Protein AF-A0A352C6Z8-F1 (afdb_monomer_lite)

Foldseek 3Di:
DDDDLLQVCVVPPLVLQLQFLLQKDADPPAPQRIAGPSDGRDPDHNPLDDPDDDQPPDPVSSVVSSVVSNVVSVVSVCSNPVCPVVVVVVVVVVVVVVVVVVVVVVVVVVVPPD

Structure (mmCIF, N/CA/C/O backbone):
data_AF-A0A352C6Z8-F1
#
_entry.id   AF-A0A352C6Z8-F1
#
loop_
_atom_site.group_PDB
_atom_site.id
_atom_site.type_symbol
_atom_site.label_atom_id
_atom_site.label_alt_id
_atom_site.label_comp_id
_atom_site.label_asym_id
_atom_site.label_entity_id
_atom_site.label_seq_id
_atom_site.pdbx_PDB_ins_code
_atom_site.Cartn_x
_atom_site.Cartn_y
_atom_site.Cartn_z
_atom_site.occupancy
_atom_site.B_iso_or_equiv
_atom_site.auth_seq_id
_atom_site.auth_comp_id
_atom_site.auth_asym_id
_atom_site.auth_atom_id
_atom_site.pdbx_PDB_model_num
ATOM 1 N N . MET A 1 1 ? -8.257 -7.730 -24.116 1.00 56.59 1 MET A N 1
ATOM 2 C CA . MET A 1 1 ? -8.838 -6.525 -23.489 1.00 56.59 1 MET A CA 1
ATOM 3 C C . MET A 1 1 ? -8.050 -6.258 -22.218 1.00 56.59 1 MET A C 1
ATOM 5 O O . MET A 1 1 ? -7.731 -7.239 -21.553 1.00 56.59 1 MET A O 1
ATOM 9 N N . PRO A 1 2 ? -7.651 -5.009 -21.931 1.00 71.00 2 PRO A N 1
ATOM 10 C CA . PRO A 1 2 ? -6.986 -4.686 -20.672 1.00 71.00 2 PRO A CA 1
ATOM 11 C C . PRO A 1 2 ? -7.960 -4.879 -19.493 1.00 71.00 2 PRO A C 1
ATOM 13 O O . PRO A 1 2 ? -9.166 -4.717 -19.689 1.00 71.00 2 PRO A O 1
ATOM 16 N N . PRO A 1 3 ? -7.466 -5.268 -18.306 1.00 78.50 3 PRO A N 1
ATOM 17 C CA . PRO A 1 3 ? -8.298 -5.410 -17.115 1.00 78.50 3 PRO A CA 1
ATOM 18 C C . PRO A 1 3 ? -8.816 -4.047 -16.638 1.00 78.50 3 PRO A C 1
ATOM 20 O O . PRO A 1 3 ? -8.137 -3.033 -16.797 1.00 78.50 3 PRO A O 1
ATOM 23 N N . ASP A 1 4 ? -10.008 -4.042 -16.044 1.00 86.81 4 ASP A N 1
ATOM 24 C CA . ASP A 1 4 ? -10.544 -2.870 -15.353 1.00 86.81 4 ASP A CA 1
ATOM 25 C C . ASP A 1 4 ? -9.773 -2.631 -14.045 1.00 86.81 4 ASP A C 1
ATOM 27 O O . ASP A 1 4 ? -9.467 -3.573 -13.311 1.00 86.81 4 ASP A O 1
ATOM 31 N N . LEU A 1 5 ? -9.435 -1.370 -13.773 1.00 85.12 5 LEU A N 1
ATOM 32 C CA . LEU A 1 5 ? -8.640 -0.968 -12.614 1.00 85.12 5 LEU A CA 1
ATOM 33 C C . LEU A 1 5 ? -9.464 -0.270 -11.530 1.00 85.12 5 LEU A C 1
ATOM 35 O O . LEU A 1 5 ? -8.911 0.022 -10.472 1.00 85.12 5 LEU A O 1
ATOM 39 N N . SER A 1 6 ? -10.764 -0.033 -11.738 1.00 87.06 6 SER A N 1
ATOM 40 C CA . SER A 1 6 ? -11.593 0.713 -10.781 1.00 87.06 6 SER A CA 1
ATOM 41 C C . SER A 1 6 ? -11.606 0.122 -9.367 1.00 87.06 6 SER A C 1
ATOM 43 O O . SER A 1 6 ? -11.690 0.874 -8.405 1.00 87.06 6 SER A O 1
ATOM 45 N N . LEU A 1 7 ? -11.484 -1.203 -9.222 1.00 90.50 7 LEU A N 1
ATOM 46 C CA . LEU A 1 7 ? -11.467 -1.894 -7.922 1.00 90.50 7 LEU A CA 1
ATOM 47 C C . LEU A 1 7 ? -10.190 -2.716 -7.696 1.00 90.50 7 LEU A C 1
ATOM 49 O O . LEU A 1 7 ? -10.141 -3.563 -6.803 1.00 90.50 7 LEU A O 1
ATOM 53 N N . ILE A 1 8 ? -9.142 -2.491 -8.494 1.00 90.00 8 ILE A N 1
ATOM 54 C CA . ILE A 1 8 ? -7.944 -3.340 -8.453 1.00 90.00 8 ILE A CA 1
ATOM 55 C C . ILE A 1 8 ? -7.237 -3.281 -7.100 1.00 90.00 8 ILE A C 1
ATOM 57 O O . ILE A 1 8 ? -6.705 -4.290 -6.661 1.00 90.00 8 ILE A O 1
ATOM 61 N N . THR A 1 9 ? -7.269 -2.126 -6.431 1.00 90.75 9 THR A N 1
ATOM 62 C CA . THR A 1 9 ? -6.647 -1.868 -5.121 1.00 90.75 9 THR A CA 1
ATOM 63 C C . THR A 1 9 ? -7.419 -2.485 -3.949 1.00 90.75 9 THR A C 1
ATOM 65 O O . THR A 1 9 ? -6.865 -2.636 -2.858 1.00 90.75 9 THR A O 1
ATOM 68 N N . LEU A 1 10 ? -8.683 -2.855 -4.182 1.00 89.19 10 LEU A N 1
ATOM 69 C CA . LEU A 1 10 ? -9.523 -3.617 -3.259 1.00 89.19 10 LEU A CA 1
ATOM 70 C C . LEU A 1 10 ? -9.391 -5.120 -3.492 1.00 89.19 10 LEU A C 1
ATOM 72 O O . LEU A 1 10 ? -9.346 -5.895 -2.540 1.00 89.19 10 LEU A O 1
ATOM 76 N N . GLN A 1 11 ? -9.318 -5.535 -4.759 1.00 92.56 11 GLN A N 1
ATOM 77 C CA . GLN A 1 11 ? -9.093 -6.931 -5.129 1.00 92.56 11 GLN A CA 1
ATOM 78 C C . GLN A 1 11 ? -7.676 -7.391 -4.759 1.00 92.56 11 GLN A C 1
ATOM 80 O O . GLN A 1 11 ? -7.480 -8.504 -4.271 1.00 92.56 11 GLN A O 1
ATOM 85 N N . TYR A 1 12 ? -6.694 -6.522 -4.981 1.00 87.81 12 TYR A N 1
ATOM 86 C CA . TYR A 1 12 ? -5.292 -6.699 -4.641 1.00 87.81 12 TYR A CA 1
ATOM 87 C C . TYR A 1 12 ? -4.814 -5.470 -3.878 1.00 87.81 12 TYR A C 1
ATOM 89 O O . TYR A 1 12 ? -5.102 -4.350 -4.268 1.00 87.81 12 TYR A O 1
ATOM 97 N N . SER A 1 13 ? -4.034 -5.634 -2.812 1.00 92.00 13 SER A N 1
ATOM 98 C CA . SER A 1 13 ? -3.566 -4.489 -2.021 1.00 92.00 13 SER A CA 1
ATOM 99 C C . SER A 1 13 ? -2.820 -3.452 -2.876 1.00 92.00 13 SER A C 1
ATOM 101 O O . SER A 1 13 ? -2.060 -3.821 -3.768 1.00 92.00 13 SER A O 1
ATOM 103 N N . LYS A 1 14 ? -2.903 -2.156 -2.534 1.00 94.12 14 LYS A N 1
ATOM 104 C CA . LYS A 1 14 ? -2.118 -1.075 -3.184 1.00 94.12 14 LYS A CA 1
ATOM 105 C C . LYS A 1 14 ? -0.643 -1.440 -3.404 1.00 94.12 14 LYS A C 1
ATOM 107 O O . LYS A 1 14 ? -0.078 -1.177 -4.461 1.00 94.12 14 LYS A O 1
ATOM 112 N N . LYS A 1 15 ? -0.022 -2.082 -2.409 1.00 94.38 15 LYS A N 1
ATOM 113 C CA . LYS A 1 15 ? 1.367 -2.551 -2.490 1.00 94.38 15 LYS A CA 1
ATOM 114 C C . LYS A 1 15 ? 1.590 -3.518 -3.656 1.00 94.38 15 LYS A C 1
ATOM 116 O O . LYS A 1 15 ? 2.575 -3.378 -4.365 1.00 94.38 15 LYS A O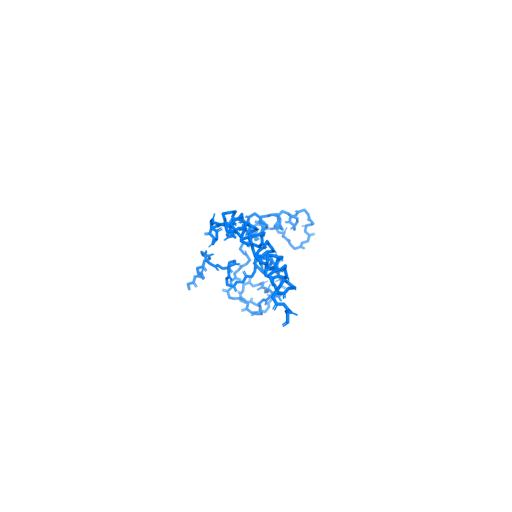 1
ATOM 121 N N . TRP A 1 16 ? 0.677 -4.464 -3.860 1.00 93.69 16 TRP A N 1
ATOM 122 C CA . TRP A 1 16 ? 0.757 -5.429 -4.954 1.00 93.69 16 TRP A CA 1
ATOM 123 C C . TRP A 1 16 ? 0.756 -4.726 -6.312 1.00 93.69 16 TRP A C 1
ATOM 125 O O . TRP A 1 16 ? 1.549 -5.077 -7.179 1.00 93.69 16 TRP A O 1
ATOM 135 N N . LEU A 1 17 ? -0.072 -3.688 -6.474 1.00 92.31 17 LEU A N 1
ATOM 136 C CA . LEU A 1 17 ? -0.110 -2.898 -7.703 1.00 92.31 17 LEU A CA 1
ATOM 137 C C . LEU A 1 17 ? 1.220 -2.170 -7.948 1.00 92.31 17 LEU A C 1
ATOM 139 O O . LEU A 1 17 ? 1.734 -2.198 -9.062 1.00 92.31 17 LEU A O 1
ATOM 143 N N . ILE A 1 18 ? 1.801 -1.560 -6.912 1.00 92.69 18 ILE A N 1
ATOM 144 C CA . ILE A 1 18 ? 3.110 -0.894 -7.005 1.00 92.69 18 ILE A CA 1
ATOM 145 C C . ILE A 1 18 ? 4.209 -1.909 -7.347 1.00 92.69 18 ILE A C 1
ATOM 147 O O . ILE A 1 18 ? 5.001 -1.675 -8.260 1.00 92.69 18 ILE A O 1
ATOM 151 N N . ASP A 1 19 ? 4.236 -3.056 -6.663 1.00 92.88 19 ASP A N 1
ATOM 152 C CA . ASP A 1 19 ? 5.191 -4.137 -6.928 1.00 92.88 19 ASP A CA 1
ATOM 153 C C . ASP A 1 19 ? 5.036 -4.670 -8.363 1.00 92.88 19 ASP A C 1
ATOM 155 O O . ASP A 1 19 ? 6.023 -4.981 -9.025 1.00 92.88 19 ASP A O 1
ATOM 159 N N . TYR A 1 20 ? 3.805 -4.746 -8.874 1.00 91.75 20 TYR A N 1
ATOM 160 C CA . TYR A 1 20 ? 3.531 -5.149 -10.248 1.00 91.75 20 TYR A CA 1
ATOM 161 C C . TYR A 1 20 ? 4.032 -4.101 -11.251 1.00 91.75 20 TYR A C 1
ATOM 163 O O . TYR A 1 20 ? 4.743 -4.448 -12.189 1.00 91.75 20 TYR A O 1
ATOM 171 N N . LEU A 1 21 ? 3.731 -2.816 -11.053 1.00 90.31 21 LEU A N 1
ATOM 172 C CA . LEU A 1 21 ? 4.150 -1.744 -11.965 1.00 90.31 21 LEU A CA 1
ATOM 173 C C . LEU A 1 21 ? 5.674 -1.546 -12.005 1.00 90.31 21 LEU A C 1
ATOM 175 O O . LEU A 1 21 ? 6.220 -1.205 -13.050 1.00 90.31 21 LEU A O 1
ATOM 179 N N . THR A 1 22 ? 6.363 -1.802 -10.894 1.00 89.75 22 THR A N 1
ATOM 180 C CA . THR A 1 22 ? 7.825 -1.648 -10.760 1.00 89.75 22 THR A CA 1
ATOM 181 C C . THR A 1 22 ? 8.597 -2.955 -10.987 1.00 89.75 22 THR A C 1
ATOM 183 O O . THR A 1 22 ? 9.813 -2.946 -11.178 1.00 89.75 22 THR A O 1
ATOM 186 N N . GLY A 1 23 ? 7.904 -4.096 -10.981 1.00 89.06 23 GLY A N 1
ATOM 187 C CA . GLY A 1 23 ? 8.483 -5.440 -11.001 1.00 89.06 23 GLY A CA 1
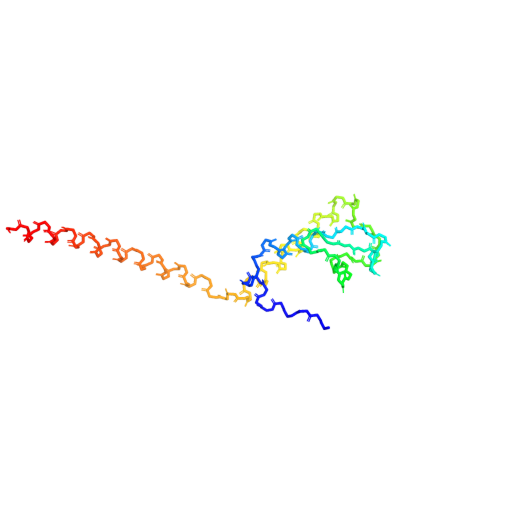ATOM 188 C C . GLY A 1 23 ? 8.848 -5.979 -12.381 1.00 89.06 23 GLY A C 1
ATOM 189 O O . GLY A 1 23 ? 9.202 -7.157 -12.486 1.00 89.06 23 GLY A O 1
ATOM 190 N N . PHE A 1 24 ? 8.757 -5.161 -13.431 1.00 89.62 24 PHE A N 1
ATOM 191 C CA . PHE A 1 24 ? 9.164 -5.555 -14.775 1.00 89.62 24 PHE A CA 1
ATOM 192 C C . PHE A 1 24 ? 10.679 -5.766 -14.855 1.00 89.62 24 PHE A C 1
ATOM 194 O O . PHE A 1 24 ? 11.460 -5.058 -14.220 1.00 89.62 24 PHE A O 1
ATOM 201 N N . TYR A 1 25 ? 11.098 -6.748 -15.643 1.00 87.31 25 TYR A N 1
ATOM 202 C CA . TYR A 1 25 ? 12.497 -7.033 -15.947 1.00 87.31 25 TYR A CA 1
ATOM 203 C C . TYR A 1 25 ? 12.636 -7.500 -17.404 1.00 87.31 25 TYR A C 1
ATOM 205 O O . TYR A 1 25 ? 11.664 -8.013 -17.967 1.00 87.31 25 TYR A O 1
ATOM 213 N N . PRO A 1 26 ? 13.804 -7.307 -18.042 1.00 87.25 26 PRO A N 1
ATOM 214 C CA . PRO A 1 26 ? 14.025 -7.745 -19.416 1.00 87.25 26 PRO A CA 1
ATOM 215 C C . PRO A 1 26 ? 14.025 -9.277 -19.517 1.00 87.25 26 PRO A C 1
ATOM 217 O O . PRO A 1 26 ? 14.714 -9.956 -18.758 1.00 87.25 26 PRO A O 1
ATOM 220 N N . ASP A 1 27 ? 13.263 -9.811 -20.470 1.00 88.44 27 ASP A N 1
ATOM 221 C CA . ASP A 1 27 ? 13.158 -11.244 -20.755 1.00 88.44 27 ASP A CA 1
ATOM 222 C C . ASP A 1 27 ? 13.074 -11.461 -22.271 1.00 88.44 27 ASP A C 1
ATOM 224 O O . ASP A 1 27 ? 12.055 -11.183 -22.902 1.00 88.44 27 ASP A O 1
ATOM 228 N N . HIS A 1 28 ? 14.157 -11.973 -22.859 1.00 85.12 28 HIS A N 1
ATOM 229 C CA . HIS A 1 28 ? 14.267 -12.199 -24.302 1.00 85.12 28 HIS A CA 1
ATOM 230 C C . HIS A 1 28 ? 13.346 -13.311 -24.828 1.00 85.12 28 HIS A C 1
ATOM 232 O O . HIS A 1 28 ? 13.136 -13.390 -26.036 1.00 85.12 28 HIS A O 1
ATOM 238 N N . GLN A 1 29 ? 12.810 -14.168 -23.952 1.00 87.19 29 GLN A N 1
ATOM 239 C CA . GLN A 1 29 ? 11.871 -15.232 -24.328 1.00 87.19 29 GLN A CA 1
ATOM 240 C C . GLN A 1 29 ? 10.413 -14.757 -24.274 1.00 87.19 29 GLN A C 1
ATOM 242 O O . GLN A 1 29 ? 9.525 -15.385 -24.855 1.00 87.19 29 GLN A O 1
ATOM 247 N N . ALA A 1 30 ? 10.141 -13.651 -23.577 1.00 85.62 30 ALA A N 1
ATOM 248 C CA . ALA A 1 30 ? 8.802 -13.102 -23.461 1.00 85.62 30 ALA A CA 1
ATOM 249 C C . ALA A 1 30 ? 8.381 -12.381 -24.749 1.00 85.62 30 ALA A C 1
ATOM 251 O O . ALA A 1 30 ? 9.163 -11.677 -25.386 1.00 85.62 30 ALA A O 1
ATOM 252 N N . ARG A 1 31 ? 7.090 -12.477 -25.095 1.00 84.94 31 ARG A N 1
ATOM 253 C CA . ARG A 1 31 ? 6.511 -11.876 -26.313 1.00 84.94 31 ARG A CA 1
ATOM 254 C C . ARG A 1 31 ? 6.794 -10.375 -26.459 1.00 84.94 31 ARG A C 1
ATOM 256 O O . ARG A 1 31 ? 6.886 -9.882 -27.577 1.00 84.94 31 ARG A O 1
ATOM 263 N N . PHE A 1 32 ? 6.897 -9.661 -25.342 1.00 83.25 32 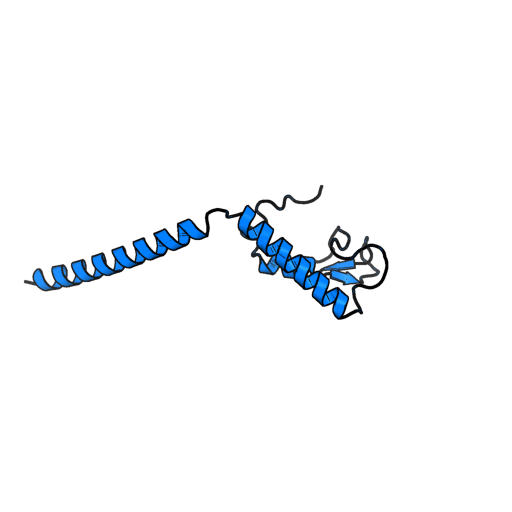PHE A N 1
ATOM 264 C CA . PHE A 1 32 ? 7.119 -8.214 -25.299 1.00 83.25 32 PHE A CA 1
ATOM 265 C C . PHE A 1 32 ? 8.543 -7.832 -24.868 1.00 83.25 32 PHE A C 1
ATOM 267 O O . PHE A 1 32 ? 8.793 -6.669 -24.568 1.00 83.25 32 PHE A O 1
ATOM 274 N N . GLY A 1 33 ? 9.471 -8.794 -24.797 1.00 86.19 33 GLY A N 1
ATOM 275 C CA . GLY A 1 33 ? 10.851 -8.559 -24.354 1.00 86.19 33 GLY A CA 1
ATOM 276 C C . GLY A 1 33 ? 10.995 -8.251 -22.858 1.00 86.19 33 GLY A C 1
ATOM 277 O O . GLY A 1 33 ? 12.091 -7.934 -22.394 1.00 86.19 33 GLY A O 1
ATOM 278 N N . VAL A 1 34 ? 9.898 -8.320 -22.099 1.00 87.81 34 VAL A N 1
ATOM 279 C CA . VAL A 1 34 ? 9.842 -8.073 -20.657 1.00 87.81 34 VAL A CA 1
ATOM 280 C C . VAL A 1 34 ? 8.925 -9.080 -19.977 1.00 87.81 34 VAL A C 1
ATOM 282 O O . VAL A 1 34 ? 7.965 -9.569 -20.573 1.00 87.81 34 VAL A O 1
ATOM 285 N N . ASN A 1 35 ? 9.205 -9.351 -18.710 1.00 90.44 35 ASN A N 1
ATOM 286 C CA . ASN A 1 35 ? 8.400 -10.201 -17.842 1.00 90.44 35 ASN A CA 1
ATOM 287 C C . ASN A 1 35 ? 8.303 -9.558 -16.446 1.00 90.44 35 ASN A C 1
ATOM 289 O O . ASN A 1 35 ? 8.921 -8.520 -16.204 1.00 90.44 35 ASN A O 1
ATOM 293 N N . ASN A 1 36 ? 7.489 -10.107 -15.544 1.00 91.69 36 ASN A N 1
ATOM 294 C CA . ASN A 1 36 ? 7.189 -9.489 -14.252 1.00 91.69 36 ASN A CA 1
ATOM 295 C C . ASN A 1 36 ? 7.468 -10.440 -13.082 1.00 91.69 36 ASN A C 1
ATOM 297 O O . ASN A 1 36 ? 7.248 -11.644 -13.170 1.00 91.69 36 ASN A O 1
ATOM 301 N N . LYS A 1 37 ? 7.961 -9.897 -11.966 1.00 91.00 37 LYS A N 1
ATOM 302 C CA . LYS A 1 37 ? 8.262 -10.681 -10.755 1.00 91.00 37 LYS A CA 1
ATOM 303 C C . LYS A 1 37 ? 7.014 -11.144 -10.000 1.00 91.00 37 LYS A C 1
ATOM 305 O O . LYS A 1 37 ? 7.078 -12.136 -9.284 1.00 91.00 37 LYS A O 1
ATOM 310 N N . VAL A 1 38 ? 5.911 -10.410 -10.123 1.00 91.88 38 VAL A N 1
ATOM 311 C CA . VAL A 1 38 ? 4.648 -10.684 -9.424 1.00 91.88 38 VAL A CA 1
ATOM 312 C C . VAL A 1 38 ? 3.785 -11.669 -10.210 1.00 91.88 38 VAL A C 1
ATOM 314 O O . VAL A 1 38 ? 3.156 -12.544 -9.620 1.00 91.88 38 VAL A O 1
ATOM 317 N N . ILE A 1 39 ? 3.764 -11.549 -11.540 1.00 88.62 39 ILE A N 1
ATOM 318 C CA . ILE A 1 39 ? 3.011 -12.432 -12.436 1.00 88.62 39 ILE A CA 1
ATOM 319 C C . ILE A 1 39 ? 3.967 -12.981 -13.491 1.00 88.62 39 ILE A C 1
ATOM 321 O O . ILE A 1 39 ? 4.553 -12.216 -14.248 1.00 88.62 39 ILE A O 1
ATOM 325 N N . ALA A 1 40 ? 4.099 -14.302 -13.582 1.00 87.25 40 ALA A N 1
ATOM 326 C CA . ALA A 1 40 ? 4.914 -14.921 -14.621 1.00 87.25 40 ALA A CA 1
ATOM 327 C C . ALA A 1 40 ? 4.228 -14.846 -15.996 1.00 87.25 40 ALA A C 1
ATOM 329 O O . ALA A 1 40 ? 3.018 -15.041 -16.107 1.00 87.25 40 ALA A O 1
ATOM 330 N N . HIS A 1 41 ? 5.020 -14.628 -17.049 1.00 84.19 41 HIS A N 1
ATOM 331 C CA . HIS A 1 41 ? 4.585 -14.642 -18.452 1.00 84.19 41 HIS A CA 1
ATOM 332 C C . HIS A 1 41 ? 3.504 -13.602 -18.771 1.00 84.19 41 HIS A C 1
ATOM 334 O O . HIS A 1 41 ? 2.500 -13.890 -19.426 1.00 84.19 41 HIS A O 1
ATOM 340 N N . VAL A 1 42 ? 3.722 -12.366 -18.317 1.00 84.94 42 VAL A N 1
ATOM 341 C CA . VAL A 1 42 ? 2.785 -11.262 -18.553 1.00 84.94 42 VAL A CA 1
ATOM 342 C C . VAL A 1 42 ? 2.598 -11.007 -20.048 1.00 84.94 42 VAL A C 1
ATOM 344 O O . VAL A 1 42 ? 3.547 -10.787 -20.798 1.00 84.94 42 VAL A O 1
ATOM 347 N N . ALA A 1 43 ? 1.339 -10.978 -20.479 1.00 84.81 43 ALA A N 1
ATOM 348 C CA . ALA A 1 43 ? 0.949 -10.696 -21.858 1.00 84.81 43 ALA A CA 1
ATOM 349 C C . ALA A 1 43 ? 0.774 -9.186 -22.125 1.00 84.81 43 ALA A C 1
ATOM 351 O O . ALA A 1 43 ? -0.148 -8.783 -22.835 1.00 84.81 43 ALA A O 1
ATOM 352 N N . MET A 1 44 ? 1.637 -8.349 -21.546 1.00 86.88 44 MET A N 1
ATOM 353 C CA . MET A 1 44 ? 1.569 -6.889 -21.637 1.00 86.88 44 MET A CA 1
ATOM 354 C C . MET A 1 44 ? 2.985 -6.281 -21.645 1.00 86.88 44 MET A C 1
ATOM 356 O O . MET A 1 44 ? 3.859 -6.787 -20.938 1.00 86.88 44 MET A O 1
ATOM 360 N N . PRO A 1 45 ? 3.225 -5.207 -22.422 1.00 87.06 45 PRO A N 1
ATOM 361 C CA . PRO A 1 45 ? 4.482 -4.465 -22.377 1.00 87.06 45 PRO A CA 1
ATOM 362 C C . PRO A 1 45 ? 4.623 -3.691 -21.058 1.00 87.06 45 PRO A C 1
ATOM 364 O O . PRO A 1 45 ? 3.656 -3.478 -20.329 1.00 87.06 45 PRO A O 1
ATOM 367 N N . HIS A 1 46 ? 5.829 -3.224 -20.750 1.00 87.19 46 HIS A N 1
ATOM 368 C CA . HIS A 1 46 ? 6.045 -2.382 -19.577 1.00 87.19 46 HIS A CA 1
ATOM 369 C C . HIS A 1 46 ? 5.342 -1.025 -19.780 1.00 87.19 46 HIS A C 1
ATOM 371 O O . HIS A 1 46 ? 5.739 -0.240 -20.631 1.00 87.19 46 HIS A O 1
ATOM 377 N N . VAL A 1 47 ? 4.291 -0.760 -18.996 1.00 84.62 47 VAL A N 1
ATOM 378 C CA . VAL A 1 47 ? 3.425 0.430 -19.131 1.00 84.62 47 VAL A CA 1
ATOM 379 C C . VAL A 1 47 ? 4.112 1.727 -18.690 1.00 84.62 47 VAL A C 1
ATOM 381 O O . VAL A 1 47 ? 3.896 2.763 -19.307 1.00 84.62 47 VAL A O 1
ATOM 384 N N . LEU A 1 48 ? 4.937 1.676 -17.637 1.00 84.06 48 LEU A N 1
ATOM 385 C CA . LEU A 1 48 ? 5.648 2.847 -17.104 1.00 84.06 48 LEU A CA 1
ATOM 386 C C . LEU A 1 48 ? 7.000 3.109 -17.784 1.00 84.06 48 LEU A C 1
ATOM 388 O O . LEU A 1 48 ? 7.568 4.186 -17.620 1.00 84.06 48 LEU A O 1
ATOM 392 N N . ALA A 1 49 ? 7.519 2.156 -18.563 1.00 74.44 49 ALA A N 1
ATOM 393 C CA . ALA A 1 49 ? 8.726 2.377 -19.344 1.00 74.44 49 ALA A CA 1
ATOM 394 C C . ALA A 1 49 ? 8.365 3.053 -20.670 1.00 74.44 49 ALA A C 1
ATOM 396 O O . ALA A 1 49 ? 7.786 2.438 -21.564 1.00 74.44 49 ALA A O 1
ATOM 397 N N . SER A 1 50 ? 8.728 4.328 -20.796 1.00 60.66 50 SER A N 1
ATOM 398 C CA . SER A 1 50 ? 8.617 5.075 -22.052 1.00 60.66 50 SER A CA 1
ATOM 399 C C . SER A 1 50 ? 9.397 4.373 -23.185 1.00 60.66 50 SER A C 1
ATOM 401 O O . SER A 1 50 ? 10.471 3.818 -22.930 1.00 60.66 50 SER A O 1
ATOM 403 N N . PRO A 1 51 ? 8.903 4.390 -24.443 1.00 53.62 51 PRO A N 1
ATOM 404 C CA . PRO A 1 51 ? 9.496 3.653 -25.567 1.00 53.62 51 PRO A CA 1
ATOM 405 C C . PRO A 1 51 ? 10.893 4.133 -25.983 1.00 53.62 51 PRO A C 1
ATOM 407 O O . PRO A 1 51 ? 11.567 3.456 -26.759 1.00 53.62 51 PRO A O 1
ATOM 410 N N . THR A 1 52 ? 11.360 5.267 -25.468 1.00 49.94 52 THR A N 1
ATOM 411 C CA . THR A 1 52 ? 12.679 5.801 -25.801 1.00 49.94 52 THR A CA 1
ATOM 412 C C . THR A 1 52 ? 13.607 5.615 -24.601 1.00 49.94 52 THR A C 1
ATOM 414 O O . THR A 1 52 ? 13.538 6.376 -23.644 1.00 49.94 52 THR A O 1
ATOM 417 N N . HIS A 1 53 ? 14.495 4.621 -24.710 1.00 51.38 53 HIS A N 1
ATOM 418 C CA . HIS A 1 53 ? 15.777 4.393 -24.014 1.00 51.38 53 HIS A CA 1
ATOM 419 C C . HIS A 1 53 ? 15.870 4.512 -22.466 1.00 51.38 53 HIS A C 1
ATOM 421 O O . HIS A 1 53 ? 15.872 5.594 -21.894 1.00 51.38 53 HIS A O 1
ATOM 427 N N . LEU A 1 54 ? 16.165 3.356 -21.842 1.00 56.97 54 LEU A N 1
ATOM 428 C CA . LEU A 1 54 ? 16.890 3.153 -20.567 1.00 56.97 54 LEU A CA 1
ATOM 429 C C . LEU A 1 54 ? 16.130 3.370 -19.241 1.00 56.97 54 LEU A C 1
ATOM 431 O O . LEU A 1 54 ? 16.371 4.335 -18.518 1.00 56.97 54 LEU A O 1
ATOM 435 N N . GLY A 1 55 ? 15.314 2.385 -18.844 1.00 55.66 55 GLY A N 1
ATOM 436 C CA . GLY A 1 55 ? 14.686 2.344 -17.510 1.00 55.66 55 GLY A CA 1
ATOM 437 C C . GLY A 1 55 ? 15.231 1.297 -16.526 1.00 55.66 55 GLY A C 1
ATOM 438 O O . GLY A 1 55 ? 14.933 1.380 -15.340 1.00 55.66 55 GLY A O 1
ATOM 439 N N . PHE A 1 56 ? 16.023 0.314 -16.973 1.00 62.81 56 PHE A N 1
ATOM 440 C CA . PHE A 1 56 ? 16.506 -0.751 -16.077 1.00 62.81 56 PHE A CA 1
ATOM 441 C C . PHE A 1 56 ? 17.821 -0.411 -15.361 1.00 62.81 56 PHE A C 1
ATOM 443 O O . PHE A 1 56 ? 18.056 -0.911 -14.264 1.00 62.81 56 PHE A O 1
ATOM 450 N N . GLU A 1 57 ? 18.656 0.451 -15.946 1.00 64.62 57 GLU A N 1
ATOM 451 C CA . GLU A 1 57 ? 20.011 0.722 -15.437 1.00 64.62 57 GLU A CA 1
ATOM 452 C C . GLU A 1 57 ? 20.154 2.108 -14.785 1.00 64.62 57 GLU A C 1
ATOM 454 O O . GLU A 1 57 ? 20.986 2.303 -13.898 1.00 64.62 57 GLU A O 1
ATOM 459 N N . ASN A 1 58 ? 19.297 3.066 -15.150 1.00 77.50 58 ASN A N 1
ATOM 460 C CA . ASN A 1 58 ? 19.332 4.415 -14.594 1.00 77.50 58 ASN A CA 1
ATOM 461 C C . ASN A 1 58 ? 18.617 4.462 -13.238 1.00 77.50 58 ASN A C 1
ATOM 463 O O . ASN A 1 58 ? 17.389 4.409 -13.161 1.00 77.50 58 ASN A O 1
ATOM 467 N N . LYS A 1 59 ? 19.382 4.620 -12.151 1.00 79.69 59 LYS A N 1
ATOM 468 C CA . LYS A 1 59 ? 18.835 4.728 -10.786 1.00 79.69 59 LYS A CA 1
ATOM 469 C C . LYS A 1 59 ? 17.811 5.863 -10.647 1.00 79.69 59 LYS A C 1
ATOM 471 O O . LYS A 1 59 ? 16.815 5.687 -9.957 1.00 79.69 59 LYS A O 1
ATOM 476 N N . SER A 1 60 ? 18.039 6.999 -11.306 1.00 78.62 60 SER A N 1
ATOM 477 C CA . SER A 1 60 ? 17.104 8.131 -11.340 1.00 78.62 60 SER A CA 1
ATOM 478 C C . SER A 1 60 ? 15.775 7.768 -12.005 1.00 78.62 60 SER A C 1
ATOM 480 O O . SER A 1 60 ? 14.726 8.025 -11.427 1.00 78.62 60 SER A O 1
ATOM 482 N N . ALA A 1 61 ? 15.818 7.093 -13.157 1.00 80.88 61 ALA A N 1
ATOM 483 C CA . ALA A 1 61 ? 14.621 6.630 -13.859 1.00 80.88 61 ALA A CA 1
ATOM 484 C C . ALA A 1 61 ? 13.838 5.607 -13.026 1.00 80.88 61 ALA A C 1
ATOM 486 O O . ALA A 1 61 ? 12.614 5.649 -12.974 1.00 80.88 61 ALA A O 1
ATOM 487 N N . LYS A 1 62 ? 14.536 4.716 -12.313 1.00 82.31 62 LYS A N 1
ATOM 488 C CA . LYS A 1 62 ? 13.887 3.769 -11.403 1.00 82.31 62 LYS A CA 1
ATOM 489 C C . LYS A 1 62 ? 13.140 4.477 -10.267 1.00 82.31 62 LYS A C 1
ATOM 491 O O . LYS A 1 62 ? 12.022 4.087 -9.953 1.00 82.31 62 LYS A O 1
ATOM 496 N N . ILE A 1 63 ? 13.738 5.514 -9.679 1.00 85.50 63 ILE A N 1
ATOM 497 C CA . ILE A 1 63 ? 13.100 6.320 -8.625 1.00 85.50 63 ILE A CA 1
ATOM 498 C C . ILE A 1 63 ? 11.855 7.030 -9.168 1.00 85.50 63 ILE A C 1
ATOM 500 O O . ILE A 1 63 ? 10.824 7.053 -8.505 1.00 85.50 63 ILE A O 1
ATOM 504 N N . GLU A 1 64 ? 11.931 7.578 -10.379 1.00 85.38 64 GLU A N 1
ATOM 505 C CA . GLU A 1 64 ? 10.792 8.229 -11.031 1.00 85.38 64 GLU A CA 1
ATOM 506 C C . GLU A 1 64 ? 9.652 7.239 -11.307 1.00 85.38 64 GLU A C 1
ATOM 508 O O . GLU A 1 64 ? 8.504 7.513 -10.965 1.00 85.38 64 GLU A O 1
ATOM 513 N N . ILE A 1 65 ? 9.967 6.048 -11.828 1.00 87.44 65 ILE A N 1
ATOM 514 C CA . ILE A 1 65 ? 8.992 4.967 -12.038 1.00 87.44 65 ILE A CA 1
ATOM 515 C C . ILE A 1 65 ? 8.345 4.549 -10.714 1.00 87.44 65 ILE A C 1
ATOM 517 O O . ILE A 1 65 ? 7.128 4.377 -10.656 1.00 87.44 65 ILE A O 1
ATOM 521 N N . GLU A 1 66 ? 9.135 4.394 -9.648 1.00 88.94 66 GLU A N 1
ATOM 522 C CA . GLU A 1 66 ? 8.615 4.079 -8.315 1.00 88.94 66 GLU A CA 1
ATOM 523 C C . GLU A 1 66 ? 7.686 5.187 -7.801 1.00 88.94 66 GLU A C 1
ATOM 525 O O . GLU A 1 66 ? 6.605 4.879 -7.304 1.00 88.94 66 GLU A O 1
ATOM 530 N N . SER A 1 67 ? 8.048 6.461 -7.982 1.00 91.00 67 SER A N 1
ATOM 531 C CA . SER A 1 67 ? 7.206 7.601 -7.597 1.00 91.00 67 SER A CA 1
ATOM 532 C C . SER A 1 67 ? 5.883 7.617 -8.363 1.00 91.00 67 SER A 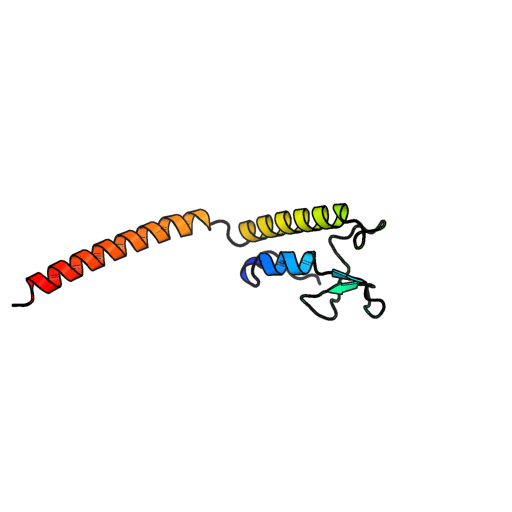C 1
ATOM 534 O O . SER A 1 67 ? 4.820 7.718 -7.757 1.00 91.00 67 SER A O 1
ATOM 536 N N . ILE A 1 68 ? 5.926 7.445 -9.686 1.00 92.00 68 ILE A N 1
ATOM 537 C CA . ILE A 1 68 ? 4.725 7.403 -10.531 1.00 92.00 68 ILE A CA 1
ATOM 538 C C . ILE A 1 68 ? 3.833 6.221 -10.134 1.00 92.00 68 ILE A C 1
ATOM 540 O O . ILE A 1 68 ? 2.615 6.363 -10.032 1.00 92.00 68 ILE A O 1
ATOM 544 N N . ALA A 1 69 ? 4.422 5.051 -9.870 1.00 92.25 69 ALA A N 1
ATOM 545 C CA . ALA A 1 69 ? 3.679 3.884 -9.410 1.00 92.25 69 ALA A CA 1
ATOM 546 C C . ALA A 1 69 ? 3.002 4.134 -8.052 1.00 92.25 69 ALA A C 1
ATOM 548 O O . ALA A 1 69 ? 1.870 3.691 -7.849 1.00 92.25 69 ALA A O 1
ATOM 549 N N . MET A 1 70 ? 3.660 4.855 -7.137 1.00 94.25 70 MET A N 1
ATOM 550 C CA . MET A 1 70 ? 3.064 5.264 -5.863 1.00 94.25 70 MET A CA 1
ATOM 551 C C . MET A 1 70 ? 1.890 6.222 -6.065 1.00 94.25 70 MET A C 1
ATOM 553 O O . MET A 1 70 ? 0.841 6.002 -5.460 1.00 94.25 70 MET A O 1
ATOM 557 N N . ASP A 1 71 ? 2.029 7.229 -6.927 1.00 95.25 71 ASP A N 1
ATOM 558 C CA . ASP A 1 71 ? 0.963 8.199 -7.200 1.00 95.25 71 ASP A CA 1
ATOM 559 C C . ASP A 1 71 ? -0.256 7.531 -7.845 1.00 95.25 71 ASP A C 1
ATOM 561 O O . ASP A 1 71 ? -1.384 7.729 -7.391 1.00 95.25 71 ASP A O 1
ATOM 565 N N . ILE A 1 72 ? -0.038 6.651 -8.828 1.00 93.38 72 ILE A N 1
ATOM 566 C CA . ILE A 1 72 ? -1.095 5.826 -9.432 1.00 93.38 72 ILE A CA 1
ATOM 567 C C . ILE A 1 72 ? -1.745 4.926 -8.378 1.00 93.38 72 ILE A C 1
ATOM 569 O O . ILE A 1 72 ? -2.969 4.826 -8.314 1.00 93.38 72 ILE A O 1
ATOM 573 N N . GLY A 1 73 ? -0.938 4.269 -7.542 1.00 93.81 73 GLY A N 1
ATOM 574 C CA . GLY A 1 73 ? -1.433 3.391 -6.488 1.00 93.81 73 GLY A CA 1
ATOM 575 C C . GLY A 1 73 ? -2.264 4.135 -5.446 1.00 93.81 73 GLY A C 1
ATOM 576 O O . GLY A 1 73 ? -3.262 3.599 -4.973 1.00 93.81 73 GLY A O 1
ATOM 577 N N . ASN A 1 74 ? -1.880 5.364 -5.103 1.00 93.81 74 ASN A N 1
ATOM 578 C CA . ASN A 1 74 ? -2.647 6.224 -4.211 1.00 93.81 74 ASN A CA 1
ATOM 579 C C . ASN A 1 74 ? -3.956 6.653 -4.876 1.00 93.81 74 ASN A C 1
ATOM 581 O O . ASN A 1 74 ? -5.014 6.422 -4.306 1.00 93.81 74 ASN A O 1
ATOM 585 N N . TYR A 1 75 ? -3.905 7.174 -6.104 1.00 93.69 75 TYR A N 1
ATOM 586 C CA . TYR A 1 75 ? -5.102 7.571 -6.845 1.00 93.69 75 TYR A CA 1
ATOM 587 C C . TYR A 1 75 ? -6.113 6.424 -6.977 1.00 93.69 75 TYR A C 1
ATOM 589 O O . TYR A 1 75 ? -7.284 6.589 -6.650 1.00 93.69 75 TYR A O 1
ATOM 597 N N . LEU A 1 76 ? -5.666 5.238 -7.396 1.00 93.75 76 LEU A N 1
ATOM 598 C CA . LEU A 1 76 ? -6.544 4.075 -7.545 1.00 93.75 76 LEU A CA 1
ATOM 599 C C . LEU A 1 76 ? -7.044 3.527 -6.204 1.00 93.75 76 LEU A C 1
ATOM 601 O O . LEU A 1 76 ? -8.112 2.924 -6.161 1.00 93.75 76 LEU A O 1
ATOM 605 N N . ALA A 1 77 ? -6.303 3.705 -5.108 1.00 92.81 77 ALA A N 1
ATOM 606 C CA . ALA A 1 77 ? -6.791 3.348 -3.777 1.00 92.81 77 ALA A CA 1
ATOM 607 C C . ALA A 1 77 ? -7.932 4.277 -3.338 1.00 92.81 77 ALA A C 1
ATOM 609 O O . ALA A 1 77 ? -8.965 3.789 -2.890 1.00 92.81 77 ALA A O 1
ATOM 610 N N . GLU A 1 78 ? -7.778 5.586 -3.544 1.00 92.12 78 GLU A N 1
ATOM 611 C CA . GLU A 1 78 ? -8.812 6.580 -3.229 1.00 92.12 78 GLU A CA 1
ATOM 612 C C . GLU A 1 78 ? -10.057 6.420 -4.114 1.00 92.12 78 GLU A C 1
ATOM 614 O O . GLU A 1 78 ? -11.182 6.491 -3.631 1.00 92.12 78 GLU A O 1
ATOM 619 N N . VAL A 1 79 ? -9.885 6.156 -5.415 1.00 91.88 79 VAL A N 1
ATOM 620 C CA . VAL A 1 79 ? -11.017 5.944 -6.336 1.00 91.88 79 VAL A CA 1
ATOM 621 C C . VAL A 1 79 ? -11.796 4.672 -5.999 1.00 91.88 79 VAL A C 1
ATOM 623 O O . VAL A 1 79 ? -13.020 4.658 -6.127 1.00 91.88 79 VAL A O 1
ATOM 626 N N . ALA A 1 80 ? -11.110 3.612 -5.567 1.00 91.44 80 ALA A N 1
ATOM 627 C CA . ALA A 1 80 ? -11.764 2.368 -5.179 1.00 91.44 80 ALA A CA 1
ATOM 628 C C . ALA A 1 80 ? -12.520 2.493 -3.845 1.00 91.44 80 ALA A C 1
ATOM 630 O O . ALA A 1 80 ? -13.561 1.860 -3.672 1.00 91.44 80 ALA A O 1
ATOM 631 N N . GLU A 1 81 ? -12.027 3.313 -2.912 1.00 91.44 81 GLU A N 1
ATOM 632 C CA . GLU A 1 81 ? -12.677 3.564 -1.625 1.00 91.44 81 GLU A CA 1
ATOM 633 C C . GLU A 1 81 ? -12.733 5.066 -1.268 1.00 91.44 81 GLU A C 1
ATOM 635 O O . GLU A 1 81 ? -12.014 5.524 -0.378 1.00 91.44 81 GLU A O 1
ATOM 640 N N . PRO A 1 82 ? -13.650 5.848 -1.861 1.00 86.56 82 PRO A N 1
ATOM 641 C CA . PRO A 1 82 ? -13.719 7.294 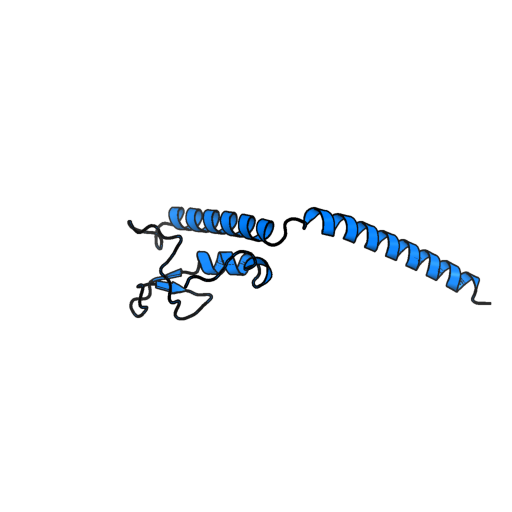-1.612 1.00 86.56 82 PRO A CA 1
ATOM 642 C C . PRO A 1 82 ? -14.086 7.658 -0.161 1.00 86.56 82 PRO A C 1
ATOM 644 O O . PRO A 1 82 ? -13.808 8.759 0.307 1.00 86.56 82 PRO A O 1
ATOM 647 N N . GLU A 1 83 ? -14.703 6.732 0.579 1.00 87.88 83 GLU A N 1
ATOM 648 C CA . GLU A 1 83 ? -15.248 6.970 1.922 1.00 87.88 83 GLU A CA 1
ATOM 649 C C . GLU A 1 83 ? -14.348 6.458 3.064 1.00 87.88 83 GLU A C 1
ATOM 651 O O . GLU A 1 83 ? -14.811 6.302 4.202 1.00 87.88 83 GLU A O 1
ATOM 656 N N . ILE A 1 84 ? -13.057 6.188 2.801 1.00 83.31 84 ILE A N 1
ATOM 657 C CA . ILE A 1 84 ? -12.108 5.683 3.818 1.00 83.31 84 ILE A CA 1
ATOM 658 C C . ILE A 1 84 ? -12.126 6.556 5.079 1.00 83.31 84 ILE A C 1
ATOM 660 O O . ILE A 1 84 ? -12.210 6.037 6.199 1.00 83.31 84 ILE A O 1
ATOM 664 N N . HIS A 1 85 ? -12.082 7.879 4.910 1.00 81.19 85 HIS A N 1
ATOM 665 C CA . HIS A 1 85 ? -12.007 8.822 6.025 1.00 81.19 85 HIS A CA 1
ATOM 666 C C . HIS A 1 85 ? -13.255 8.785 6.919 1.00 81.19 85 HIS A C 1
ATOM 668 O O . HIS A 1 85 ? -13.130 8.792 8.146 1.00 81.19 85 HIS A O 1
ATOM 674 N N . HIS A 1 86 ? -14.449 8.665 6.331 1.00 87.94 86 HIS A N 1
ATOM 675 C CA . HIS A 1 86 ? -15.695 8.591 7.093 1.00 87.94 86 HIS A CA 1
ATOM 676 C C . HIS A 1 86 ? -15.817 7.271 7.860 1.00 87.94 86 HIS A C 1
ATOM 678 O O . HIS A 1 86 ? -16.197 7.267 9.032 1.00 87.94 86 HIS A O 1
ATOM 684 N N . ARG A 1 87 ? -15.444 6.141 7.246 1.00 88.75 87 ARG A N 1
ATOM 685 C CA . ARG A 1 87 ? -15.539 4.818 7.885 1.00 88.75 87 ARG A CA 1
ATOM 686 C C . ARG A 1 87 ? -14.625 4.691 9.107 1.00 88.75 87 ARG A C 1
ATOM 688 O O . ARG A 1 87 ? -15.037 4.120 10.115 1.00 88.75 87 ARG A O 1
ATOM 695 N N . LEU A 1 88 ? -13.409 5.238 9.042 1.00 87.31 88 LEU A N 1
ATOM 696 C CA . LEU A 1 88 ? -12.471 5.224 10.171 1.00 87.31 88 LEU A CA 1
ATOM 697 C C . LEU A 1 88 ? -12.989 6.051 11.353 1.00 87.31 88 LEU A C 1
ATOM 699 O O . LEU A 1 88 ? -12.931 5.591 12.492 1.00 87.31 88 LEU A O 1
ATOM 703 N N . PHE A 1 89 ? -13.542 7.234 11.080 1.00 90.75 89 PHE A N 1
ATOM 704 C CA . PHE A 1 89 ? -14.098 8.108 12.112 1.00 90.75 89 PHE A CA 1
ATOM 705 C C . PHE A 1 89 ? -15.228 7.424 12.894 1.00 90.75 89 PHE A C 1
ATOM 707 O O . PHE A 1 89 ? -15.171 7.320 14.122 1.00 90.75 89 PHE A O 1
ATOM 714 N N . TRP A 1 90 ? -16.223 6.884 12.185 1.00 92.25 90 TRP A N 1
ATOM 715 C CA . TRP A 1 90 ? -17.337 6.183 12.824 1.00 92.25 90 TRP A CA 1
ATOM 716 C C . TRP A 1 90 ? -16.891 4.890 13.513 1.00 92.25 90 TRP A C 1
ATOM 718 O O . TRP A 1 90 ? -17.380 4.585 14.598 1.00 92.25 90 TRP A O 1
ATOM 728 N N . GLY A 1 91 ? -15.921 4.165 12.944 1.00 92.06 91 GLY A N 1
ATOM 729 C CA . GLY A 1 91 ? -15.354 2.962 13.555 1.00 92.06 91 GLY A CA 1
ATOM 730 C C . GLY A 1 91 ? -14.736 3.226 14.931 1.00 92.06 91 GLY A C 1
ATOM 731 O O . GLY A 1 91 ? -15.017 2.497 15.882 1.00 92.06 91 GLY A O 1
ATOM 732 N N . VAL A 1 92 ? -13.959 4.305 15.074 1.00 95.00 92 VAL A N 1
ATOM 733 C CA . VAL A 1 92 ? -13.396 4.713 16.374 1.00 95.00 92 VAL A CA 1
ATOM 734 C C . VAL A 1 92 ? -14.504 5.090 17.363 1.00 95.00 92 VAL A C 1
ATOM 736 O O . VAL A 1 92 ? -14.448 4.684 18.526 1.00 95.00 92 VAL A O 1
ATOM 739 N N . GLY A 1 93 ? -15.541 5.798 16.906 1.00 94.88 93 GLY A N 1
ATOM 740 C CA . GLY A 1 93 ? -16.705 6.130 17.733 1.00 94.88 93 GLY A CA 1
ATOM 741 C C . GLY A 1 93 ? -17.441 4.892 18.259 1.00 94.88 93 GLY A C 1
ATOM 742 O O . GLY A 1 93 ? -17.763 4.819 19.446 1.00 94.88 93 GLY A O 1
ATOM 743 N N . VAL A 1 94 ? -17.649 3.884 17.405 1.00 95.69 94 VAL A N 1
ATOM 744 C CA . VAL A 1 94 ? -18.276 2.609 17.792 1.00 95.69 94 VAL A CA 1
ATOM 745 C C . VAL A 1 94 ? -17.407 1.845 18.789 1.00 95.69 94 VAL A C 1
ATOM 747 O O . VAL A 1 94 ? -17.926 1.364 19.792 1.00 95.69 94 VAL A O 1
ATOM 750 N N . LEU A 1 95 ? -16.089 1.771 18.576 1.00 96.81 95 LEU A N 1
ATOM 751 C CA . LEU A 1 95 ? -15.177 1.112 19.519 1.00 96.81 95 LEU A CA 1
ATOM 752 C C . LEU A 1 95 ? -15.215 1.768 20.903 1.00 96.81 95 LEU A C 1
ATOM 754 O O . LEU A 1 95 ? -15.287 1.071 21.914 1.00 96.81 95 LEU A O 1
ATOM 758 N N . PHE A 1 96 ? -15.230 3.101 20.956 1.00 97.62 96 PHE A N 1
ATOM 759 C CA . PHE A 1 96 ? -15.373 3.843 22.207 1.00 97.62 96 PHE A CA 1
ATOM 760 C C . PHE A 1 96 ? -16.705 3.540 22.908 1.00 97.62 96 PHE A C 1
ATOM 762 O O . PHE A 1 96 ? -16.727 3.241 24.104 1.00 97.62 96 PHE A O 1
ATOM 769 N N . PHE A 1 97 ? -17.811 3.542 22.159 1.00 97.31 97 PHE A N 1
ATOM 770 C CA . PHE A 1 97 ? -19.124 3.165 22.679 1.00 97.31 97 PHE A CA 1
ATOM 771 C C . PHE A 1 97 ? -19.137 1.730 23.230 1.00 97.31 97 PHE A C 1
ATOM 773 O O . PHE A 1 97 ? -19.630 1.501 24.335 1.00 97.31 97 PHE A O 1
ATOM 780 N N . CYS A 1 98 ? -18.545 0.771 22.512 1.00 97.50 98 CYS A N 1
ATOM 781 C CA . CYS A 1 98 ? -18.432 -0.614 22.965 1.00 97.50 98 CYS A CA 1
ATOM 782 C C . CYS A 1 98 ? -17.631 -0.733 24.268 1.00 97.50 98 CYS A C 1
ATOM 784 O O . CYS A 1 98 ? -18.038 -1.480 25.154 1.00 97.50 98 CYS A O 1
ATOM 786 N N . ILE A 1 99 ? -16.538 0.021 24.426 1.00 98.19 99 ILE A N 1
ATOM 787 C CA . ILE A 1 99 ? -15.757 0.042 25.673 1.00 98.19 99 ILE A CA 1
ATOM 788 C C . ILE A 1 99 ? -16.619 0.536 26.841 1.00 98.19 99 ILE A C 1
ATOM 790 O O . ILE A 1 99 ? -16.647 -0.104 27.892 1.00 98.19 99 ILE A O 1
ATOM 794 N N . ILE A 1 100 ? -17.369 1.627 26.657 1.00 98.00 100 ILE A N 1
ATOM 795 C CA . ILE A 1 100 ? -18.281 2.146 27.689 1.00 98.00 100 ILE A CA 1
ATOM 796 C C . ILE A 1 100 ? -19.357 1.116 28.039 1.00 98.00 100 ILE A C 1
ATOM 798 O O . ILE A 1 100 ? -19.618 0.876 29.218 1.00 98.00 100 ILE A O 1
ATOM 802 N N . ALA A 1 101 ? -19.964 0.483 27.036 1.00 97.75 101 ALA A N 1
ATOM 803 C CA . ALA A 1 101 ? -20.992 -0.529 27.248 1.00 97.75 101 ALA A CA 1
ATOM 804 C C . ALA A 1 101 ? -20.453 -1.742 28.025 1.00 97.75 101 ALA A C 1
ATOM 806 O O . ALA A 1 101 ? -21.122 -2.232 28.934 1.00 97.75 101 ALA A O 1
ATOM 807 N N . ILE A 1 102 ? -19.227 -2.189 27.725 1.00 97.69 102 ILE A N 1
ATOM 808 C CA . ILE A 1 102 ? -18.553 -3.272 28.456 1.00 97.69 102 ILE A CA 1
ATOM 809 C C . ILE A 1 102 ? -18.280 -2.864 29.907 1.00 97.69 102 ILE A C 1
ATOM 811 O O . ILE A 1 102 ? -18.552 -3.643 30.818 1.00 97.69 102 ILE A O 1
ATOM 815 N N . LEU A 1 103 ? -17.791 -1.646 30.151 1.00 97.38 103 LEU A N 1
ATOM 816 C CA . LEU A 1 103 ? -17.574 -1.143 31.511 1.00 97.38 103 LEU A CA 1
ATOM 817 C C . LEU A 1 103 ? -18.883 -1.094 32.304 1.00 97.38 103 LEU A C 1
ATOM 819 O O . LEU A 1 103 ? -18.938 -1.568 33.438 1.00 97.38 103 LEU A O 1
ATOM 823 N N . MET A 1 104 ? -19.952 -0.581 31.692 1.00 96.00 104 MET A N 1
ATOM 824 C CA . MET A 1 104 ? -21.280 -0.555 32.300 1.00 96.00 104 MET A CA 1
ATOM 825 C C . MET A 1 104 ? -21.783 -1.971 32.607 1.00 96.00 104 MET A C 1
ATOM 827 O O . MET A 1 104 ? -22.311 -2.211 33.691 1.00 96.00 104 MET A O 1
ATOM 831 N N . PHE A 1 105 ? -21.578 -2.921 31.692 1.00 96.19 105 PHE A N 1
ATOM 832 C CA . PHE A 1 105 ? -21.921 -4.325 31.901 1.00 96.19 105 PHE A CA 1
ATOM 833 C C . PHE A 1 105 ? -21.159 -4.940 33.082 1.00 96.19 105 PHE A C 1
ATOM 835 O O . PHE A 1 105 ? -21.775 -5.606 33.909 1.00 96.19 105 PHE A O 1
ATOM 842 N N . ILE A 1 106 ? -19.851 -4.692 33.206 1.00 96.62 106 ILE A N 1
ATOM 843 C CA . ILE A 1 106 ? -19.041 -5.184 34.334 1.00 96.62 106 ILE A CA 1
ATOM 844 C C . ILE A 1 106 ? -19.576 -4.636 35.661 1.00 96.62 106 ILE A C 1
ATOM 846 O O . ILE A 1 106 ? -19.769 -5.402 36.603 1.00 96.62 106 ILE A O 1
ATOM 850 N N . VAL A 1 107 ? -19.867 -3.332 35.723 1.00 96.50 107 VAL A N 1
ATOM 851 C CA . VAL A 1 107 ? -20.433 -2.693 36.923 1.00 96.50 107 VAL A CA 1
ATOM 852 C C . VAL A 1 107 ? -21.777 -3.317 37.291 1.00 96.50 107 VAL A C 1
ATOM 854 O O . VAL A 1 107 ? -21.991 -3.681 38.445 1.00 96.50 107 VAL A O 1
ATOM 857 N N . LEU A 1 108 ? -22.673 -3.486 36.316 1.00 94.62 108 LEU A N 1
ATOM 858 C CA . LEU A 1 108 ? -23.963 -4.134 36.546 1.00 94.62 108 LEU A CA 1
ATOM 859 C C . LEU A 1 108 ? -23.790 -5.585 37.011 1.00 94.62 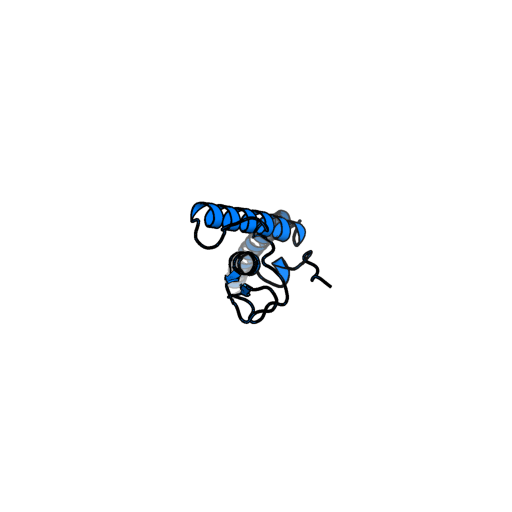108 LEU A C 1
ATOM 861 O O . LEU A 1 108 ? -24.459 -6.003 37.949 1.00 94.62 108 LEU A O 1
ATOM 865 N N . ASN A 1 109 ? -22.869 -6.346 36.424 1.00 95.56 109 ASN A N 1
ATOM 866 C CA . ASN A 1 109 ? -22.626 -7.729 36.821 1.00 95.56 109 ASN A CA 1
ATOM 867 C C . ASN A 1 109 ? -22.163 -7.846 38.284 1.00 95.56 109 ASN A C 1
ATOM 869 O O . ASN A 1 109 ? -22.651 -8.707 39.009 1.00 95.56 109 ASN A O 1
ATOM 873 N N . GLU A 1 110 ? -21.272 -6.966 38.749 1.00 94.56 110 GLU A N 1
ATOM 874 C CA . GLU A 1 110 ? -20.856 -6.951 40.160 1.00 94.56 110 GLU A CA 1
ATOM 875 C C . GLU A 1 110 ? -21.994 -6.535 41.107 1.00 94.56 110 GLU A C 1
ATOM 877 O O . GLU A 1 110 ? -22.133 -7.099 42.189 1.00 94.56 110 GLU A O 1
ATOM 882 N N . LEU A 1 111 ? -22.860 -5.599 40.699 1.00 91.44 111 LEU A N 1
ATOM 883 C CA . LEU A 1 111 ? -23.996 -5.156 41.521 1.00 91.44 111 LEU A CA 1
ATOM 884 C C . LEU A 1 111 ? -25.091 -6.223 41.681 1.00 91.44 111 LEU A C 1
ATOM 886 O O . LEU A 1 111 ? -25.781 -6.243 42.701 1.00 91.44 111 LEU A O 1
ATOM 890 N N . TYR A 1 112 ? -25.263 -7.094 40.686 1.00 90.94 112 TYR A N 1
ATOM 891 C CA . TYR A 1 112 ? -26.298 -8.133 40.675 1.00 90.94 112 TYR A CA 1
ATOM 892 C C . TYR A 1 112 ? -25.805 -9.515 41.143 1.00 90.94 112 TYR A C 1
ATOM 894 O O . TYR A 1 112 ? -26.613 -10.435 41.228 1.00 90.94 112 TYR A O 1
ATOM 902 N N . LYS A 1 113 ? -24.527 -9.663 41.522 1.00 82.19 113 LYS A N 1
ATOM 903 C CA . LYS A 1 113 ? -23.921 -10.889 42.093 1.00 82.19 113 LYS A CA 1
ATOM 904 C C . LYS A 1 113 ? -24.376 -11.230 43.532 1.00 82.19 113 LYS A C 1
ATOM 906 O O . LYS A 1 113 ? -23.602 -11.790 44.305 1.00 82.19 113 LYS A O 1
ATOM 911 N N . LYS A 1 114 ? -25.610 -10.887 43.911 1.00 59.41 114 LYS A N 1
ATOM 912 C CA . LYS A 1 114 ? -26.199 -11.323 45.189 1.00 59.41 114 LYS A CA 1
ATOM 913 C C . LYS A 1 114 ? -26.385 -12.835 45.246 1.00 59.41 114 LYS A C 1
ATOM 915 O O . LYS A 1 114 ? -26.817 -13.408 44.224 1.00 59.41 114 LYS A O 1
#

Sequence (114 aa):
MPPDLSLITLQYSKKWLIDYLTGFYPDHQARFGVNNKVIAHVAMPHVLASPTHLGFENKSAKIEIESIAMDIGNYLAEVAEPEIHHRLFWGVGVLFFCIIAILMFIVLNELYKK

pLDDT: mean 86.85, std 10.62, range [49.94, 98.19]

Radius of gyration: 23.66 Å; chains: 1; bounding box: 46×24×72 Å

Secondary structure (DSSP, 8-state):
-PPP-TTHHHHS-HHHHHHHHH-EEE-TTSTTSEEESSSTT-SS--SSS-SSS-SSS-HHHHHHHHHHHHHHHHHHHHHH-TTHHHHHHHHHHHHHHHHHHHHHHHHHHHHH--